Protein AF-A0A1V9EXQ0-F1 (afdb_monomer_lite)

Structure (mmCIF, N/CA/C/O backbone):
data_AF-A0A1V9EXQ0-F1
#
_entry.id   AF-A0A1V9EXQ0-F1
#
loop_
_atom_site.group_PDB
_atom_site.id
_atom_site.type_symbol
_atom_site.label_atom_id
_atom_site.label_alt_id
_atom_site.label_comp_id
_atom_site.label_asym_id
_atom_site.label_entity_id
_atom_site.label_seq_id
_atom_site.pdbx_PDB_ins_code
_atom_site.Cartn_x
_atom_site.Cartn_y
_atom_site.Cartn_z
_atom_site.occupancy
_atom_site.B_iso_or_equiv
_atom_site.auth_seq_id
_atom_site.auth_comp_id
_atom_site.auth_asym_id
_atom_site.auth_atom_id
_atom_site.pdbx_PDB_model_num
ATOM 1 N N . MET A 1 1 ? 4.029 -12.429 9.673 1.00 48.06 1 MET A N 1
ATOM 2 C CA . MET A 1 1 ? 4.828 -12.167 8.455 1.00 48.06 1 MET A CA 1
ATOM 3 C C . MET A 1 1 ? 5.892 -11.150 8.837 1.00 48.06 1 MET A C 1
ATOM 5 O O . MET A 1 1 ? 5.529 -10.157 9.451 1.00 48.06 1 MET A O 1
ATOM 9 N N . LEU A 1 2 ? 7.178 -11.423 8.605 1.00 50.22 2 LEU A N 1
ATOM 10 C CA . LEU A 1 2 ? 8.250 -10.466 8.909 1.00 50.22 2 LEU A CA 1
ATOM 11 C C . LEU A 1 2 ? 8.378 -9.500 7.726 1.00 50.22 2 LEU A C 1
ATOM 13 O O . LEU A 1 2 ? 8.667 -9.930 6.613 1.00 50.22 2 LEU A O 1
ATOM 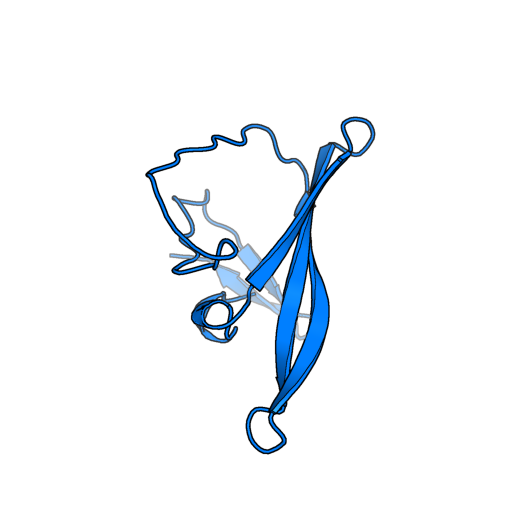17 N N . PHE A 1 3 ? 8.127 -8.211 7.963 1.00 59.69 3 PHE A N 1
ATOM 18 C CA . PHE A 1 3 ? 8.161 -7.164 6.931 1.00 59.69 3 PHE A CA 1
ATOM 19 C C . PHE A 1 3 ? 9.541 -7.001 6.271 1.00 59.69 3 PHE A C 1
ATOM 21 O O . PHE A 1 3 ? 9.625 -6.470 5.171 1.00 59.69 3 PHE A O 1
ATOM 28 N N . GLU A 1 4 ? 10.606 -7.485 6.915 1.00 58.00 4 GLU A N 1
ATOM 29 C CA . GLU A 1 4 ? 11.999 -7.336 6.470 1.00 58.00 4 GLU A CA 1
ATOM 30 C C . GLU A 1 4 ? 12.317 -8.052 5.146 1.00 58.00 4 GLU A C 1
ATOM 32 O O . GLU A 1 4 ? 13.334 -7.765 4.528 1.00 58.00 4 GLU A O 1
ATOM 37 N N . HIS A 1 5 ? 11.457 -8.972 4.694 1.00 64.69 5 HIS A N 1
ATOM 38 C CA . HIS A 1 5 ? 11.656 -9.736 3.455 1.00 64.69 5 HIS A CA 1
ATOM 39 C C . HIS A 1 5 ? 10.855 -9.179 2.265 1.00 64.69 5 HIS A C 1
ATOM 41 O O . HIS A 1 5 ? 10.825 -9.796 1.203 1.00 64.69 5 HIS A O 1
ATOM 47 N N . LEU A 1 6 ? 10.157 -8.054 2.443 1.00 72.38 6 LEU A N 1
ATOM 48 C CA . LEU A 1 6 ? 9.304 -7.456 1.418 1.00 72.38 6 LEU A CA 1
ATOM 49 C C . LEU A 1 6 ? 9.943 -6.172 0.878 1.00 72.38 6 LEU A C 1
ATOM 51 O O . LEU A 1 6 ? 10.344 -5.288 1.638 1.00 72.38 6 LEU A O 1
ATOM 55 N N . SER A 1 7 ? 10.001 -6.050 -0.446 1.00 74.38 7 SER A N 1
ATOM 56 C CA . SER A 1 7 ? 10.642 -4.943 -1.164 1.00 74.38 7 SER A CA 1
ATOM 57 C C . SER A 1 7 ? 9.734 -3.714 -1.275 1.00 74.38 7 SER A C 1
ATOM 59 O O . SER A 1 7 ? 9.489 -3.183 -2.354 1.00 74.38 7 SER A O 1
ATOM 61 N N . PHE A 1 8 ? 9.214 -3.244 -0.141 1.00 80.62 8 PHE A N 1
ATOM 62 C CA . PHE A 1 8 ? 8.318 -2.084 -0.114 1.00 80.62 8 PHE A CA 1
ATOM 63 C C . PHE A 1 8 ? 9.000 -0.762 -0.491 1.00 80.62 8 PHE A C 1
ATOM 65 O O . PHE A 1 8 ? 8.315 0.158 -0.925 1.00 80.62 8 PHE A O 1
ATOM 72 N N . HIS A 1 9 ? 10.325 -0.671 -0.341 1.00 80.56 9 HIS A N 1
ATOM 73 C CA . HIS A 1 9 ? 11.097 0.555 -0.573 1.00 80.56 9 HIS A CA 1
ATOM 74 C C . HIS A 1 9 ? 11.046 1.057 -2.015 1.00 80.56 9 HIS A C 1
A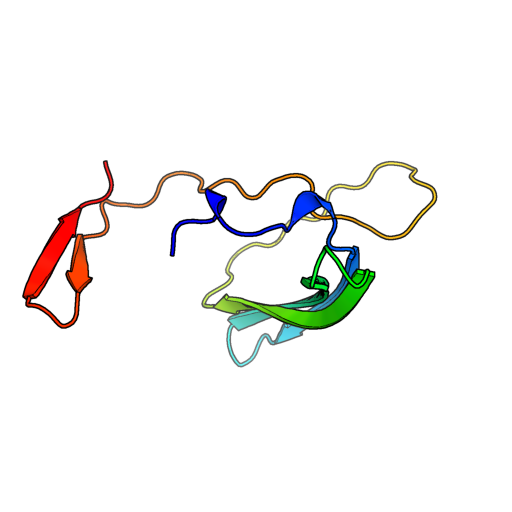TOM 76 O O . HIS A 1 9 ? 11.099 2.265 -2.230 1.00 80.56 9 HIS A O 1
ATOM 82 N N . ASP A 1 10 ? 10.856 0.151 -2.969 1.00 83.94 10 ASP A N 1
ATOM 83 C CA . ASP A 1 10 ? 10.692 0.490 -4.382 1.00 83.94 10 ASP A CA 1
ATOM 84 C C . ASP A 1 10 ? 9.231 0.438 -4.839 1.00 83.94 10 ASP A C 1
ATOM 86 O O . ASP A 1 10 ? 8.933 0.579 -6.022 1.00 83.94 10 ASP A O 1
ATOM 90 N N . SER A 1 11 ? 8.300 0.223 -3.907 1.00 88.88 11 SER A N 1
ATOM 91 C CA . SER A 1 11 ? 6.875 0.243 -4.214 1.00 88.88 11 SER A CA 1
ATOM 92 C C . SER A 1 11 ? 6.340 1.666 -4.197 1.00 88.88 11 SER A C 1
ATOM 94 O O . SER A 1 11 ? 6.578 2.434 -3.257 1.00 88.88 11 SER A O 1
ATOM 96 N N . THR A 1 12 ? 5.536 1.986 -5.204 1.00 91.31 12 THR A N 1
ATOM 97 C CA . THR A 1 12 ? 4.843 3.272 -5.297 1.00 91.31 12 THR A CA 1
ATOM 98 C C . THR A 1 12 ? 3.390 3.115 -4.868 1.00 91.31 12 THR A C 1
ATOM 100 O O . THR A 1 12 ? 2.706 2.201 -5.319 1.00 91.31 12 THR A O 1
ATOM 103 N N . ILE A 1 13 ? 2.892 4.007 -4.011 1.00 92.19 13 ILE A N 1
ATOM 104 C CA . ILE A 1 13 ? 1.475 4.045 -3.638 1.00 92.19 13 ILE A CA 1
ATOM 105 C C . ILE A 1 13 ? 0.707 4.764 -4.751 1.00 92.19 13 ILE A C 1
ATOM 107 O O . ILE A 1 13 ? 0.922 5.951 -5.001 1.00 92.19 13 ILE A O 1
ATOM 111 N N . LEU A 1 14 ? -0.206 4.040 -5.394 1.00 93.44 14 LEU A N 1
ATOM 112 C CA . LEU A 1 14 ? -1.070 4.535 -6.466 1.00 93.44 14 LEU A CA 1
ATOM 113 C C . LEU A 1 14 ? -2.381 5.116 -5.924 1.00 93.44 14 LEU A C 1
ATOM 115 O O . LEU A 1 14 ? -2.855 6.142 -6.404 1.00 93.44 14 LEU A O 1
ATOM 119 N N . GLU A 1 15 ? -2.966 4.464 -4.917 1.00 93.06 15 GLU A N 1
ATOM 120 C CA . GLU A 1 15 ? -4.249 4.846 -4.318 1.00 93.06 15 GLU A CA 1
ATOM 121 C C . GLU A 1 15 ? -4.291 4.429 -2.843 1.00 93.06 15 GLU A C 1
ATOM 123 O O . GLU A 1 15 ? -3.707 3.414 -2.457 1.00 93.06 15 GLU A O 1
ATOM 128 N N . VAL A 1 16 ? -5.011 5.197 -2.022 1.00 91.62 16 VAL A N 1
ATOM 129 C CA . VAL A 1 16 ? -5.373 4.805 -0.656 1.00 91.62 16 VAL A CA 1
ATOM 130 C C . VAL A 1 16 ? -6.887 4.866 -0.522 1.00 91.62 16 VAL A C 1
ATOM 132 O O . VAL A 1 16 ? -7.485 5.918 -0.756 1.00 91.62 16 VAL A O 1
ATOM 135 N N . LYS A 1 17 ? -7.502 3.750 -0.130 1.00 93.94 17 LYS A N 1
ATOM 136 C CA . LYS A 1 17 ? -8.946 3.623 0.041 1.00 93.94 17 LYS A CA 1
ATOM 137 C C . LYS A 1 17 ? -9.283 3.195 1.461 1.00 93.94 17 LYS A C 1
ATOM 139 O O . LYS A 1 17 ? -8.819 2.167 1.944 1.00 93.94 17 LYS A O 1
ATOM 144 N N . GLU A 1 18 ? -10.134 3.978 2.105 1.00 92.44 18 GLU A N 1
ATOM 145 C CA . GLU A 1 18 ? -10.683 3.668 3.420 1.00 92.44 18 GLU A CA 1
ATOM 146 C C . GLU A 1 18 ? -12.067 3.022 3.265 1.00 92.44 18 GLU A C 1
ATOM 148 O O . GLU A 1 18 ? -12.966 3.594 2.643 1.00 92.44 18 GLU A O 1
ATOM 153 N N . ASP A 1 19 ? -12.240 1.823 3.823 1.00 90.75 19 ASP A N 1
ATOM 154 C CA . ASP A 1 19 ? -13.537 1.164 3.981 1.00 90.75 19 ASP A CA 1
ATOM 155 C C . ASP A 1 19 ? -13.937 1.189 5.460 1.00 90.75 19 ASP A C 1
ATOM 157 O O . ASP A 1 19 ? -13.506 0.369 6.276 1.00 90.75 19 ASP A O 1
ATOM 161 N N . THR A 1 20 ? -14.806 2.136 5.803 1.00 87.44 20 THR A N 1
ATOM 162 C CA . THR A 1 20 ? -15.299 2.324 7.172 1.00 87.44 20 THR A CA 1
ATOM 163 C C . THR A 1 20 ? -16.266 1.230 7.617 1.00 87.44 20 THR A C 1
ATOM 165 O O . THR A 1 20 ? -16.439 1.023 8.818 1.00 87.44 20 THR A O 1
ATOM 168 N N . LYS A 1 21 ? -16.884 0.494 6.683 1.00 89.31 21 LYS A N 1
ATOM 169 C CA . LYS A 1 21 ? -17.799 -0.605 7.009 1.00 89.31 21 LYS A CA 1
ATOM 170 C C . LYS A 1 21 ? -17.025 -1.822 7.500 1.00 89.31 21 LYS A C 1
ATOM 172 O O . LYS A 1 21 ? -17.482 -2.496 8.420 1.00 89.31 21 LYS A O 1
ATOM 177 N N . THR A 1 22 ? -15.878 -2.104 6.888 1.00 89.06 22 THR A N 1
ATOM 178 C CA . THR A 1 22 ? -15.012 -3.230 7.269 1.00 89.06 22 THR A CA 1
ATOM 179 C C . THR A 1 22 ? -13.820 -2.816 8.127 1.00 89.06 22 THR A C 1
ATOM 181 O O . THR A 1 22 ? -12.984 -3.665 8.416 1.00 89.06 22 THR A O 1
ATOM 184 N N . GLN A 1 23 ? -13.717 -1.534 8.500 1.00 89.94 23 GLN A N 1
ATOM 185 C CA . GLN A 1 23 ? -12.569 -0.960 9.218 1.00 89.94 23 GLN A CA 1
ATOM 186 C C . GLN A 1 23 ? -11.230 -1.310 8.550 1.00 89.94 23 GLN A C 1
ATOM 188 O O . GLN A 1 23 ? -10.245 -1.646 9.211 1.00 89.94 23 GLN A O 1
ATOM 193 N N . ALA A 1 24 ? -11.219 -1.270 7.216 1.00 92.94 24 ALA A N 1
ATOM 194 C CA . ALA A 1 24 ? -10.057 -1.616 6.417 1.00 92.94 24 ALA A CA 1
ATOM 195 C C . ALA A 1 24 ? -9.463 -0.371 5.760 1.00 92.94 24 ALA A C 1
ATOM 197 O O . ALA A 1 24 ? -10.186 0.509 5.289 1.00 92.94 24 ALA A O 1
ATOM 198 N N . LEU A 1 25 ? -8.136 -0.330 5.699 1.00 93.50 25 LEU A N 1
ATOM 199 C CA . LEU A 1 25 ? -7.395 0.682 4.962 1.00 93.50 25 LEU A CA 1
ATOM 200 C C . LEU A 1 25 ? -6.527 -0.011 3.914 1.00 93.50 25 LEU A C 1
ATOM 202 O O . LEU A 1 25 ? -5.593 -0.740 4.254 1.00 93.50 25 LEU A O 1
ATOM 206 N N . ASP A 1 26 ? -6.853 0.219 2.648 1.00 94.69 26 ASP A N 1
ATOM 207 C CA . ASP A 1 26 ? -6.214 -0.412 1.502 1.00 94.69 26 ASP A CA 1
ATOM 208 C C . ASP A 1 26 ? -5.284 0.567 0.803 1.00 94.69 26 ASP A C 1
ATOM 210 O O . ASP A 1 26 ? -5.692 1.651 0.394 1.00 94.69 26 ASP A O 1
ATOM 214 N N . PHE A 1 27 ? -4.038 0.151 0.618 1.00 92.88 27 PHE A N 1
ATOM 215 C CA . PHE A 1 27 ? -3.064 0.843 -0.209 1.00 92.88 27 PHE A CA 1
ATOM 216 C C . PHE A 1 27 ? -2.873 0.032 -1.484 1.00 92.88 27 PHE A C 1
ATOM 218 O O . PHE A 1 27 ? -2.400 -1.106 -1.431 1.00 92.88 27 PHE A O 1
ATOM 225 N N . LEU A 1 28 ? -3.238 0.611 -2.623 1.00 95.00 28 LEU A N 1
ATOM 226 C CA . LEU A 1 28 ? -2.908 0.056 -3.927 1.00 95.00 28 LEU A CA 1
ATOM 227 C C . LEU A 1 28 ? -1.469 0.441 -4.258 1.00 95.00 28 LEU A C 1
ATOM 229 O O . LEU A 1 28 ? -1.137 1.626 -4.308 1.00 95.00 28 LEU A O 1
ATOM 233 N N . LEU A 1 29 ? -0.631 -0.562 -4.472 1.00 93.75 29 LEU A N 1
ATOM 234 C CA . LEU A 1 29 ? 0.793 -0.412 -4.720 1.00 93.75 29 LEU A CA 1
ATOM 235 C C . LEU A 1 29 ? 1.141 -0.899 -6.120 1.00 93.75 29 LEU A C 1
ATOM 237 O O . LEU A 1 29 ? 0.666 -1.959 -6.522 1.00 93.75 29 LEU A O 1
ATOM 241 N N . ASP A 1 30 ? 2.033 -0.181 -6.789 1.00 93.88 30 ASP A N 1
ATOM 242 C CA . ASP A 1 30 ? 2.847 -0.725 -7.871 1.00 93.88 30 ASP A CA 1
ATOM 243 C C . ASP A 1 30 ? 4.058 -1.416 -7.231 1.00 93.88 30 ASP A C 1
ATOM 245 O O . ASP A 1 30 ? 4.966 -0.743 -6.734 1.00 93.88 30 ASP A O 1
ATOM 249 N N . TYR A 1 31 ? 4.004 -2.744 -7.097 1.00 91.44 31 TYR A N 1
ATOM 250 C CA . TYR A 1 31 ? 4.947 -3.525 -6.289 1.00 91.44 31 TYR A CA 1
ATOM 251 C C . TYR A 1 31 ? 5.887 -4.353 -7.181 1.00 91.44 31 TYR A C 1
ATOM 253 O O . TYR A 1 31 ? 5.399 -5.076 -8.055 1.00 91.44 31 TYR A O 1
ATOM 261 N N . PRO A 1 32 ? 7.213 -4.331 -6.944 1.00 90.12 32 PRO A N 1
ATOM 262 C CA . PRO A 1 32 ? 8.171 -5.117 -7.717 1.00 90.12 32 PRO A CA 1
ATOM 263 C C . PRO A 1 32 ? 8.030 -6.606 -7.388 1.00 90.12 32 PRO A C 1
ATOM 265 O O . PRO A 1 32 ? 8.269 -7.043 -6.260 1.00 90.12 32 PRO A O 1
ATOM 268 N N . THR A 1 33 ? 7.632 -7.401 -8.377 1.00 89.31 33 THR A N 1
ATOM 269 C CA . THR A 1 33 ? 7.445 -8.855 -8.216 1.00 89.31 33 THR A CA 1
ATOM 270 C C . THR A 1 33 ? 8.563 -9.668 -8.852 1.00 89.31 33 THR A C 1
ATOM 272 O O . THR A 1 33 ? 8.879 -10.745 -8.351 1.00 89.31 33 THR A O 1
ATOM 275 N N . ASP A 1 34 ? 9.198 -9.130 -9.894 1.00 89.06 34 ASP A N 1
ATOM 276 C CA . ASP A 1 34 ? 10.369 -9.713 -10.540 1.00 89.06 34 ASP A CA 1
ATOM 277 C C . ASP A 1 34 ? 11.401 -8.615 -10.810 1.00 89.06 34 ASP A C 1
ATOM 279 O O . ASP A 1 34 ? 11.218 -7.750 -11.670 1.00 89.06 34 ASP A O 1
ATOM 283 N N . TRP A 1 35 ? 12.485 -8.659 -10.041 1.00 84.75 35 TRP A N 1
ATOM 284 C CA . TRP A 1 35 ? 13.586 -7.710 -10.136 1.00 84.75 35 TRP A CA 1
ATOM 285 C C . TRP A 1 35 ? 14.416 -7.887 -11.401 1.00 84.75 35 TRP A C 1
ATOM 287 O O . TRP A 1 35 ? 14.809 -6.896 -12.013 1.00 84.75 35 TRP A O 1
ATOM 297 N N . ASP A 1 36 ? 14.652 -9.133 -11.808 1.00 91.31 36 ASP A N 1
ATOM 298 C CA . ASP A 1 36 ? 15.520 -9.446 -12.942 1.00 91.31 36 ASP A CA 1
ATOM 299 C C . ASP A 1 36 ? 14.877 -8.999 -14.259 1.00 91.31 36 ASP A C 1
ATOM 301 O O . ASP A 1 36 ? 15.563 -8.542 -15.174 1.00 91.31 36 ASP A O 1
ATOM 305 N N . ASN A 1 37 ? 13.546 -9.076 -14.331 1.00 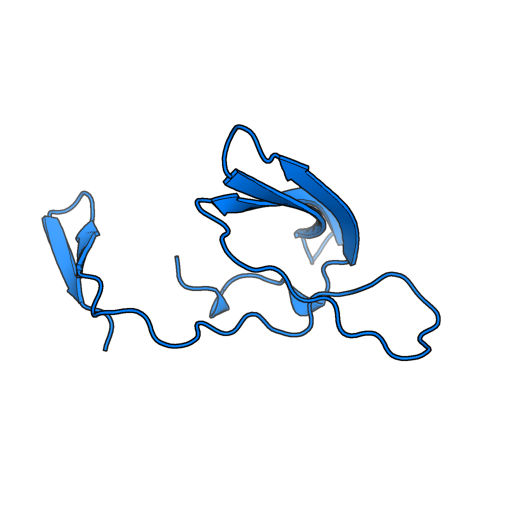92.44 37 ASN A N 1
ATOM 306 C CA . ASN A 1 37 ? 12.769 -8.688 -15.505 1.00 92.44 37 ASN A CA 1
ATOM 307 C C . ASN A 1 37 ? 12.095 -7.311 -15.379 1.00 92.44 37 ASN A C 1
ATOM 309 O O . ASN A 1 37 ? 11.371 -6.907 -16.291 1.00 92.44 37 ASN A O 1
ATOM 313 N N . ASN A 1 38 ? 12.333 -6.582 -14.281 1.00 88.25 38 ASN A N 1
ATOM 314 C CA . ASN A 1 38 ? 11.737 -5.272 -14.005 1.00 88.25 38 ASN A CA 1
ATOM 315 C C . ASN A 1 38 ? 10.192 -5.285 -14.092 1.00 88.25 38 ASN A C 1
ATOM 317 O O . ASN A 1 38 ? 9.581 -4.390 -14.682 1.00 88.25 38 ASN A O 1
ATOM 321 N N . ILE A 1 39 ? 9.558 -6.328 -13.541 1.00 92.50 39 ILE A N 1
ATOM 322 C CA . ILE A 1 39 ? 8.100 -6.509 -13.554 1.00 92.50 39 ILE A CA 1
ATOM 323 C C . ILE A 1 39 ? 7.505 -5.989 -12.252 1.00 92.50 39 ILE A C 1
ATOM 325 O O . ILE A 1 39 ? 7.820 -6.460 -11.152 1.00 92.50 39 ILE A O 1
ATOM 329 N N . PHE A 1 40 ? 6.567 -5.063 -12.411 1.00 92.31 40 PHE A N 1
ATOM 330 C CA . PHE A 1 40 ? 5.774 -4.503 -11.333 1.00 92.31 40 PHE A CA 1
ATOM 331 C C . PHE A 1 40 ? 4.317 -4.917 -11.505 1.00 92.31 40 PHE A C 1
ATOM 333 O O . PHE A 1 40 ? 3.791 -4.978 -12.619 1.00 92.31 40 PHE A O 1
ATOM 340 N N . GLU A 1 41 ? 3.679 -5.252 -10.390 1.00 94.50 41 GLU A N 1
ATOM 341 C CA . GLU A 1 41 ? 2.284 -5.659 -10.358 1.00 94.50 41 GLU A CA 1
ATOM 342 C C . GLU A 1 41 ? 1.510 -4.863 -9.316 1.00 94.50 41 GLU A C 1
ATOM 344 O O . GLU A 1 41 ? 1.994 -4.590 -8.215 1.00 94.50 41 GLU A O 1
ATOM 349 N N . ASN A 1 42 ? 0.241 -4.612 -9.629 1.00 95.38 42 ASN A N 1
ATOM 350 C CA . ASN A 1 42 ? -0.695 -4.023 -8.687 1.00 95.38 42 ASN A CA 1
ATOM 351 C C . ASN A 1 42 ? -0.960 -4.986 -7.521 1.00 95.38 42 ASN A C 1
ATOM 353 O O . ASN A 1 42 ? -1.556 -6.055 -7.698 1.00 95.38 42 ASN A O 1
ATOM 357 N N . LYS A 1 43 ? -0.555 -4.591 -6.313 1.00 93.12 43 LYS A N 1
ATOM 358 C CA . LYS A 1 43 ? -0.814 -5.322 -5.064 1.00 93.12 43 LYS A CA 1
ATOM 359 C C . LYS A 1 43 ? -1.566 -4.443 -4.076 1.00 93.12 43 LYS A C 1
ATOM 361 O O . LYS A 1 43 ? -1.435 -3.226 -4.083 1.00 93.12 43 LYS A O 1
ATOM 366 N N . ILE A 1 44 ? -2.346 -5.075 -3.203 1.00 93.50 44 ILE A N 1
ATOM 367 C CA . ILE A 1 44 ? -3.045 -4.385 -2.117 1.00 93.50 44 ILE A CA 1
ATOM 368 C C . ILE A 1 44 ? -2.305 -4.667 -0.813 1.00 93.50 44 ILE A C 1
ATOM 370 O O . ILE A 1 44 ? -2.237 -5.814 -0.369 1.00 93.50 44 ILE A O 1
ATOM 374 N N . LEU A 1 45 ? -1.791 -3.614 -0.183 1.00 90.38 45 LEU A N 1
ATOM 375 C CA . LEU A 1 45 ? -1.389 -3.641 1.217 1.00 90.38 45 LEU A CA 1
ATOM 376 C C . LEU A 1 45 ? -2.598 -3.231 2.063 1.00 90.38 45 LEU A C 1
ATOM 378 O O . LEU A 1 45 ? -2.975 -2.061 2.102 1.00 90.38 45 LEU A O 1
ATOM 382 N N . ARG A 1 46 ? -3.216 -4.219 2.714 1.00 91.44 46 ARG A N 1
ATOM 383 C CA . ARG A 1 46 ? -4.425 -4.045 3.522 1.00 91.44 46 ARG A CA 1
ATOM 384 C C . ARG A 1 46 ? -4.095 -4.026 5.007 1.00 91.44 46 ARG A C 1
ATOM 386 O O . ARG A 1 46 ? -3.507 -4.975 5.525 1.00 91.44 46 ARG A O 1
ATOM 393 N N . PHE A 1 47 ? -4.559 -2.992 5.693 1.00 89.19 47 PHE A N 1
ATOM 394 C CA . PHE A 1 47 ? -4.628 -2.940 7.148 1.00 89.19 47 PHE A CA 1
ATOM 395 C C . PHE A 1 47 ? -6.057 -3.269 7.582 1.00 89.19 47 PHE A C 1
ATOM 397 O O . PHE A 1 47 ? -7.008 -2.697 7.054 1.00 89.19 47 PHE A O 1
ATOM 404 N N . ILE A 1 48 ? -6.199 -4.206 8.518 1.00 89.69 48 ILE A N 1
ATOM 405 C CA . ILE A 1 48 ? -7.482 -4.628 9.098 1.00 89.69 48 ILE A CA 1
ATOM 406 C C . ILE A 1 48 ? -7.568 -4.048 10.509 1.00 89.69 48 ILE A C 1
ATOM 408 O O . ILE A 1 48 ? -6.537 -3.922 11.1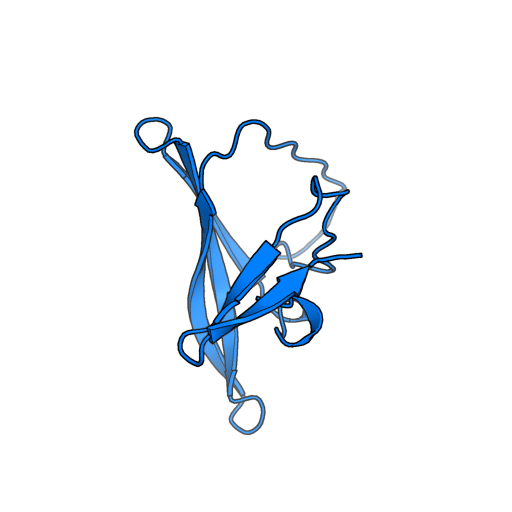73 1.00 89.69 48 ILE A O 1
ATOM 412 N N . ASP A 1 49 ? -8.776 -3.686 10.940 1.00 87.88 49 ASP A N 1
ATOM 413 C CA . ASP A 1 49 ? -9.042 -3.031 12.225 1.00 87.88 49 ASP A CA 1
ATOM 414 C C . ASP A 1 49 ? -8.225 -1.734 12.381 1.00 87.88 49 ASP A C 1
ATOM 416 O O . ASP A 1 49 ? -7.656 -1.428 13.432 1.00 87.88 49 ASP A O 1
ATOM 420 N N . ALA A 1 50 ? -8.122 -0.965 11.292 1.00 84.25 50 ALA A N 1
ATOM 421 C CA . ALA A 1 50 ? -7.373 0.282 11.263 1.00 84.25 50 ALA A CA 1
ATOM 422 C C . ALA A 1 50 ? -8.132 1.374 12.038 1.00 84.25 50 ALA A C 1
ATOM 424 O O . ALA A 1 50 ? -9.122 1.919 11.560 1.00 84.25 50 ALA A O 1
ATOM 425 N N . ILE A 1 51 ? -7.657 1.702 13.245 1.00 80.50 51 ILE A N 1
ATOM 426 C CA . ILE A 1 51 ? -8.309 2.688 14.129 1.00 80.50 51 ILE A CA 1
ATOM 427 C C . ILE A 1 51 ? -7.851 4.119 13.822 1.00 80.50 51 ILE A C 1
ATOM 429 O O . ILE A 1 51 ? -8.631 5.063 13.915 1.00 80.50 51 ILE A O 1
ATOM 433 N N . VAL A 1 52 ? -6.565 4.300 13.503 1.00 80.88 52 VAL A N 1
ATOM 434 C CA . VAL A 1 52 ? -5.957 5.624 13.336 1.00 80.88 52 VAL A CA 1
ATOM 435 C C . VAL A 1 52 ? -5.046 5.635 12.117 1.00 80.88 52 VAL A C 1
ATOM 437 O O . VAL A 1 52 ? -4.084 4.873 12.041 1.00 80.88 52 VAL A O 1
ATOM 440 N N . TYR A 1 53 ? -5.308 6.573 11.21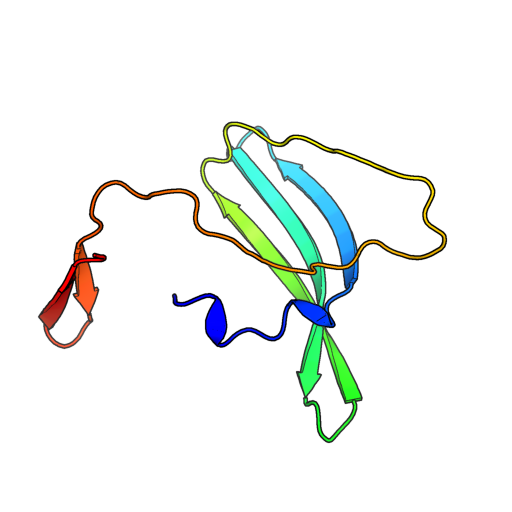0 1.00 82.88 53 TYR A N 1
ATOM 441 C CA . TYR A 1 53 ? -4.434 6.916 10.096 1.00 82.88 53 TYR A CA 1
ATOM 442 C C . TYR A 1 53 ? -4.112 8.410 10.149 1.00 82.88 53 TYR A C 1
ATOM 444 O O . TYR A 1 53 ? -5.004 9.250 10.253 1.00 82.88 53 TYR A O 1
ATOM 452 N N . ILE A 1 54 ? -2.821 8.748 10.116 1.00 84.19 54 ILE A N 1
ATOM 453 C CA . ILE A 1 54 ? -2.348 10.134 10.177 1.00 84.19 54 ILE A CA 1
ATOM 454 C C . ILE A 1 54 ? -1.481 10.397 8.956 1.00 84.19 54 ILE A C 1
ATOM 456 O O . ILE A 1 54 ? -0.425 9.787 8.787 1.00 84.19 54 ILE A O 1
ATOM 460 N N . LYS A 1 55 ? -1.900 11.365 8.145 1.00 83.62 55 LYS A N 1
ATOM 461 C CA . LYS A 1 55 ? -1.149 11.849 6.992 1.00 83.62 55 LYS A CA 1
ATOM 462 C C . LYS A 1 55 ? -0.255 13.016 7.417 1.00 83.62 55 LYS A C 1
ATOM 464 O O . LYS A 1 55 ? -0.742 14.010 7.951 1.00 83.62 55 LYS A O 1
ATOM 469 N N . LYS A 1 56 ? 1.056 12.894 7.199 1.00 82.50 56 LYS A N 1
ATOM 470 C CA . LYS A 1 56 ? 2.031 13.981 7.386 1.00 82.50 56 LYS A CA 1
ATOM 471 C C . LYS A 1 56 ? 2.755 14.198 6.068 1.00 82.50 56 LYS A C 1
ATOM 473 O O . LYS A 1 56 ? 3.417 13.283 5.592 1.00 82.50 56 LYS A O 1
ATOM 478 N N . GLU A 1 57 ? 2.619 15.386 5.494 1.00 79.12 57 GLU A N 1
ATOM 479 C CA . GLU A 1 57 ? 3.157 15.700 4.169 1.00 79.12 57 GLU A CA 1
ATOM 480 C C . GLU A 1 57 ? 4.184 16.822 4.231 1.00 79.12 57 GLU A C 1
ATOM 482 O O . GLU A 1 57 ? 4.095 17.734 5.053 1.00 79.12 57 GLU A O 1
ATOM 487 N N . ILE A 1 58 ? 5.142 16.744 3.315 1.00 80.75 58 ILE A N 1
ATOM 488 C CA . ILE A 1 58 ? 6.066 17.819 2.967 1.00 80.75 58 ILE A CA 1
ATOM 489 C C . ILE A 1 58 ? 5.929 18.085 1.462 1.00 80.75 58 ILE A C 1
ATOM 491 O O . ILE A 1 58 ? 5.479 17.191 0.739 1.00 80.75 58 ILE A O 1
ATOM 495 N N . PRO A 1 59 ? 6.324 19.267 0.958 1.00 82.75 59 PRO A N 1
ATOM 496 C CA . PRO A 1 59 ? 6.437 19.478 -0.478 1.00 82.75 59 PRO A CA 1
ATOM 497 C C . PRO A 1 59 ? 7.376 18.431 -1.089 1.00 82.75 59 PRO A C 1
ATOM 499 O O . PRO A 1 59 ? 8.559 18.380 -0.757 1.00 82.75 59 PRO A O 1
ATOM 502 N N . PHE A 1 60 ? 6.839 17.584 -1.963 1.00 78.06 60 PHE A N 1
ATOM 503 C CA . PHE A 1 60 ? 7.581 16.543 -2.662 1.00 78.06 60 PHE A CA 1
ATOM 504 C C . PHE A 1 60 ? 7.037 16.411 -4.083 1.00 78.06 60 PHE A C 1
ATOM 506 O O . PHE A 1 60 ? 5.827 16.480 -4.298 1.00 78.06 60 PHE A O 1
ATOM 513 N N . LEU A 1 61 ? 7.937 16.260 -5.055 1.00 80.62 61 LEU A N 1
ATOM 514 C CA . LEU A 1 61 ? 7.582 16.114 -6.460 1.00 80.62 61 LEU A CA 1
ATOM 515 C C . LEU A 1 61 ? 7.744 14.646 -6.856 1.00 80.62 61 LEU A C 1
ATOM 517 O O . LEU A 1 61 ? 8.861 14.173 -7.038 1.00 80.62 61 LEU A O 1
ATOM 521 N N . GLY A 1 62 ? 6.624 13.940 -6.970 1.00 83.12 62 GLY A N 1
ATOM 522 C CA . GLY A 1 62 ? 6.589 12.528 -7.338 1.00 83.12 62 GLY A CA 1
ATOM 523 C C . GLY A 1 62 ? 5.495 11.772 -6.590 1.00 83.12 62 GLY A C 1
ATOM 524 O O . GLY A 1 62 ? 4.881 12.321 -5.669 1.00 83.12 62 GLY A O 1
ATOM 525 N N . PRO A 1 63 ? 5.222 10.523 -6.987 1.00 82.56 63 PRO A N 1
ATOM 526 C CA . PRO A 1 63 ? 4.264 9.697 -6.283 1.00 82.56 63 PRO A CA 1
ATOM 527 C C . PRO A 1 63 ? 4.839 9.234 -4.927 1.00 82.56 63 PRO A C 1
ATOM 529 O O . PRO A 1 63 ? 6.056 9.080 -4.782 1.00 82.56 63 PRO A O 1
ATOM 532 N N . PRO A 1 64 ? 3.990 9.044 -3.906 1.00 85.94 64 PRO A N 1
ATOM 533 C CA . PRO A 1 64 ? 4.437 8.628 -2.583 1.00 85.94 64 PRO A CA 1
ATOM 534 C C . PRO A 1 64 ? 4.967 7.185 -2.595 1.00 85.94 64 PRO A C 1
ATOM 536 O O . PRO A 1 64 ? 4.301 6.281 -3.091 1.00 85.94 64 PRO A O 1
ATOM 539 N N . ALA A 1 65 ? 6.143 6.963 -2.003 1.00 83.56 65 ALA A N 1
ATOM 540 C CA . ALA A 1 65 ? 6.776 5.646 -1.874 1.00 83.56 65 ALA A CA 1
ATOM 541 C C . ALA A 1 65 ? 6.843 5.184 -0.408 1.00 83.56 65 ALA A C 1
ATOM 543 O O . ALA A 1 65 ? 6.878 6.004 0.519 1.00 83.56 65 ALA A O 1
ATOM 544 N N . ILE A 1 66 ? 6.882 3.868 -0.179 1.00 85.19 66 ILE A N 1
ATOM 545 C CA . ILE A 1 66 ? 6.958 3.295 1.175 1.00 85.19 66 ILE A CA 1
ATOM 546 C C . ILE A 1 66 ? 8.420 3.131 1.591 1.00 85.19 66 ILE A C 1
ATOM 548 O O . ILE A 1 66 ? 9.025 2.092 1.383 1.00 85.19 66 ILE A O 1
ATOM 552 N N . LEU A 1 67 ? 8.988 4.129 2.266 1.00 81.12 67 LEU A N 1
ATOM 553 C CA . LEU A 1 67 ? 10.401 4.069 2.676 1.00 81.12 67 LEU A CA 1
ATOM 554 C C . LEU A 1 67 ? 10.690 3.026 3.765 1.00 81.12 67 LEU A C 1
ATOM 556 O O . LEU A 1 67 ? 11.756 2.418 3.789 1.00 81.12 67 LEU A O 1
ATOM 560 N N . SER A 1 68 ? 9.773 2.856 4.720 1.00 77.31 68 SER A N 1
ATOM 561 C CA . SER A 1 68 ? 9.944 1.888 5.805 1.00 77.31 68 SER A CA 1
ATOM 562 C C . SER A 1 68 ? 8.611 1.531 6.442 1.00 77.31 68 SER A C 1
ATOM 564 O O . SER A 1 68 ? 7.779 2.412 6.662 1.00 77.31 68 SER A O 1
ATOM 566 N N . ILE A 1 69 ? 8.464 0.269 6.835 1.00 78.56 69 ILE A N 1
ATOM 567 C CA . ILE A 1 69 ? 7.377 -0.193 7.695 1.00 78.56 69 ILE A CA 1
ATOM 568 C C . ILE A 1 69 ? 7.986 -0.529 9.051 1.00 78.56 69 ILE A C 1
ATOM 570 O O . ILE A 1 69 ? 8.925 -1.316 9.142 1.00 78.56 69 ILE A O 1
ATOM 574 N N . LYS A 1 70 ? 7.470 0.092 10.113 1.00 76.88 70 LYS A N 1
ATOM 575 C CA . LYS A 1 70 ? 7.925 -0.149 11.485 1.00 76.88 70 LYS A CA 1
ATOM 576 C C . LYS A 1 70 ? 6.767 -0.662 12.318 1.00 76.88 70 LYS A C 1
ATOM 578 O O . LYS A 1 70 ? 5.736 -0.004 12.422 1.00 76.88 70 LYS A O 1
ATOM 583 N N . GLN A 1 71 ? 6.967 -1.809 12.955 1.00 73.94 71 GLN A N 1
ATOM 584 C CA . GLN A 1 71 ? 6.048 -2.305 13.967 1.00 73.94 71 GLN A CA 1
ATOM 585 C C . GLN A 1 71 ? 6.267 -1.518 15.264 1.00 73.94 71 GLN A C 1
ATOM 587 O O . GLN A 1 71 ? 7.288 -1.662 15.936 1.00 73.94 71 GLN A O 1
ATOM 592 N N . LEU A 1 72 ? 5.311 -0.657 15.605 1.00 69.56 72 LEU A N 1
ATOM 593 C CA . LEU A 1 72 ? 5.311 0.091 16.859 1.00 69.56 72 LEU A CA 1
ATOM 594 C C . LEU A 1 72 ? 4.696 -0.803 17.945 1.00 69.56 72 LEU A C 1
ATOM 596 O O . LEU A 1 72 ? 3.483 -0.874 18.047 1.00 69.56 72 LEU A O 1
ATOM 600 N N . GLN A 1 73 ? 5.546 -1.532 18.680 1.00 60.38 73 GLN A N 1
ATOM 601 C CA . GLN A 1 73 ? 5.237 -2.346 19.873 1.00 60.38 73 GLN A CA 1
ATOM 602 C C . GLN A 1 73 ? 3.896 -3.109 19.847 1.00 60.38 73 GLN A C 1
ATOM 604 O O . GLN A 1 73 ? 2.846 -2.592 20.215 1.00 60.38 73 GLN A O 1
ATOM 609 N N . SER A 1 74 ? 3.939 -4.397 19.511 1.00 54.91 74 SER A N 1
ATOM 610 C CA . SER A 1 74 ? 2.812 -5.299 19.770 1.00 54.91 74 SER A CA 1
ATOM 611 C C . SER A 1 74 ? 2.791 -5.740 21.242 1.00 54.91 74 SER A C 1
ATOM 613 O O . SER A 1 74 ? 3.862 -6.007 21.793 1.00 54.91 74 SER A O 1
ATOM 615 N N . PRO A 1 75 ? 1.620 -5.952 21.875 1.00 57.62 75 PRO A N 1
ATOM 616 C CA . PRO A 1 75 ? 1.558 -6.922 22.967 1.00 57.62 75 PRO A CA 1
ATOM 617 C C . PRO A 1 75 ? 2.099 -8.263 22.439 1.00 57.62 75 PRO A C 1
ATOM 619 O O . PRO A 1 75 ? 1.856 -8.591 21.275 1.00 57.62 75 PRO A O 1
ATOM 622 N N . LYS A 1 76 ? 2.874 -9.001 23.250 1.00 56.84 76 LYS A N 1
ATOM 623 C CA . LYS A 1 76 ? 3.508 -10.277 22.856 1.00 56.84 76 LYS A CA 1
ATOM 624 C C . LYS A 1 76 ? 2.540 -11.139 22.046 1.00 56.84 76 LYS A C 1
ATOM 626 O O . LYS A 1 76 ? 1.547 -11.612 22.591 1.00 56.84 76 LYS A O 1
ATOM 631 N N . HIS A 1 77 ? 2.836 -11.338 20.765 1.00 55.62 77 HIS A N 1
ATOM 632 C CA . HIS A 1 77 ? 2.059 -12.231 19.920 1.00 55.62 77 HIS A CA 1
ATOM 633 C C . HIS A 1 77 ? 2.752 -13.579 19.852 1.00 55.62 77 HIS A C 1
ATOM 635 O O . HIS A 1 77 ? 3.940 -13.679 19.537 1.00 55.62 77 HIS A O 1
ATOM 641 N N . THR A 1 78 ? 1.981 -14.609 20.167 1.00 55.81 78 THR A N 1
ATOM 642 C CA . THR A 1 78 ? 2.376 -16.002 20.053 1.00 55.81 78 THR A CA 1
ATOM 643 C C . THR A 1 78 ? 1.798 -16.536 18.751 1.00 55.81 78 THR A C 1
ATOM 645 O O . THR A 1 78 ? 0.585 -16.625 18.590 1.00 55.81 78 THR A O 1
ATOM 648 N N . TYR A 1 79 ? 2.673 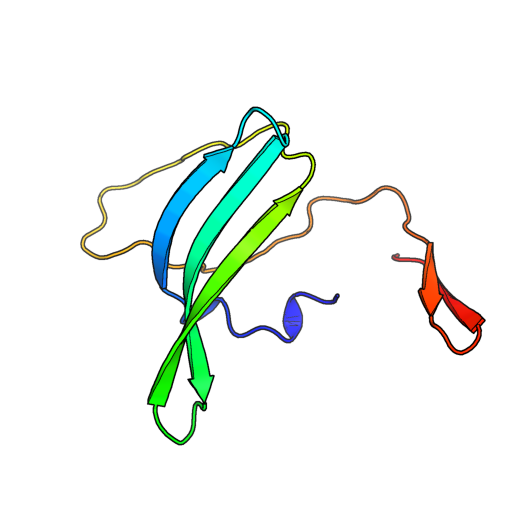-16.839 17.801 1.00 63.38 79 TYR A N 1
ATOM 649 C CA . TYR A 1 79 ? 2.316 -17.415 16.512 1.00 63.38 79 TYR A CA 1
ATOM 650 C C . TYR A 1 79 ? 2.447 -18.930 16.597 1.00 63.38 79 TYR A C 1
ATOM 652 O O . TYR A 1 79 ? 3.512 -19.410 16.980 1.00 63.38 79 TYR A O 1
ATOM 660 N N . THR A 1 80 ? 1.410 -19.670 16.208 1.00 59.56 80 THR A N 1
ATOM 661 C CA . THR A 1 80 ? 1.474 -21.128 16.035 1.00 59.56 80 THR A CA 1
ATOM 662 C C . THR A 1 80 ? 1.429 -21.455 14.547 1.00 59.56 80 THR A C 1
ATOM 664 O O . THR A 1 80 ? 0.506 -21.054 13.839 1.00 59.56 80 THR A O 1
ATOM 667 N N . PHE A 1 81 ? 2.452 -22.151 14.069 1.00 67.00 81 PHE A N 1
ATOM 668 C CA . PHE A 1 81 ? 2.581 -22.608 12.692 1.00 67.00 81 PHE A CA 1
ATOM 669 C C . PHE A 1 81 ? 1.836 -23.937 12.490 1.00 67.00 81 PHE A C 1
ATOM 671 O O . PHE A 1 81 ? 1.515 -24.644 13.446 1.00 67.00 81 PHE A O 1
ATOM 678 N N . ALA A 1 82 ? 1.544 -24.284 11.233 1.00 60.97 82 ALA A N 1
ATOM 679 C CA . ALA A 1 82 ? 0.789 -25.492 10.881 1.00 60.97 82 ALA A CA 1
ATOM 680 C C . ALA A 1 82 ? 1.498 -26.808 11.270 1.00 60.97 82 ALA A C 1
ATOM 682 O O . ALA A 1 82 ? 0.856 -27.850 11.352 1.00 60.97 82 ALA A O 1
ATOM 683 N N . ASP A 1 83 ? 2.804 -26.753 11.536 1.00 75.38 83 ASP A N 1
ATOM 684 C CA . ASP A 1 83 ? 3.627 -27.849 12.058 1.00 75.38 83 ASP A CA 1
ATOM 685 C C . ASP A 1 83 ? 3.586 -27.959 13.600 1.00 75.38 83 ASP A C 1
ATOM 687 O O . ASP A 1 83 ? 4.265 -28.801 14.183 1.00 75.38 83 ASP A O 1
ATOM 691 N N . GLY A 1 84 ? 2.798 -27.109 14.270 1.00 71.62 84 GLY A N 1
ATOM 692 C CA . GLY A 1 84 ? 2.683 -27.038 15.727 1.00 71.62 84 GLY A CA 1
ATOM 693 C C . GLY A 1 84 ? 3.754 -26.178 16.404 1.00 71.62 84 GLY A C 1
ATOM 694 O O . GLY A 1 84 ? 3.694 -25.965 17.619 1.00 71.62 84 GLY A O 1
ATOM 695 N N . THR A 1 85 ? 4.715 -25.637 15.653 1.00 69.56 85 THR A N 1
ATOM 696 C CA . THR A 1 85 ? 5.768 -24.786 16.205 1.00 69.56 85 THR A CA 1
ATOM 697 C C . THR A 1 85 ? 5.166 -23.478 16.703 1.00 69.56 85 THR A C 1
ATOM 699 O O . THR A 1 85 ? 4.375 -22.843 16.010 1.00 69.56 85 THR A O 1
ATOM 702 N N . THR A 1 86 ? 5.537 -23.052 17.912 1.00 67.38 86 THR A N 1
ATOM 703 C CA . THR A 1 86 ? 5.023 -21.817 18.510 1.00 67.38 86 THR A CA 1
ATOM 704 C C . THR A 1 86 ? 6.152 -20.819 18.765 1.00 67.38 86 THR A C 1
ATOM 706 O O . THR A 1 86 ? 7.102 -21.126 19.482 1.00 67.38 86 THR A O 1
ATOM 709 N N . VAL A 1 87 ? 6.054 -19.612 18.198 1.00 74.44 87 VAL A N 1
ATOM 710 C CA . VAL A 1 87 ? 7.051 -18.538 18.333 1.00 74.44 87 VAL A CA 1
ATOM 711 C C . VAL A 1 87 ? 6.401 -17.309 18.946 1.00 74.44 87 VAL A C 1
ATOM 713 O O . VAL A 1 87 ? 5.410 -16.798 18.434 1.00 74.44 87 VAL A O 1
ATOM 716 N N . SER A 1 88 ? 6.976 -16.809 20.037 1.00 68.31 88 SER A N 1
ATOM 717 C CA . SER A 1 88 ? 6.559 -15.534 20.625 1.00 68.31 88 SER A CA 1
ATOM 718 C C . SER A 1 88 ? 7.450 -14.402 20.127 1.00 68.31 88 SER A C 1
ATOM 720 O O . SER A 1 88 ? 8.676 -14.526 20.160 1.00 68.31 88 SER A O 1
ATOM 722 N N . SER A 1 89 ? 6.848 -13.292 19.695 1.00 63.09 89 SER A N 1
ATOM 723 C CA . SER A 1 89 ? 7.594 -12.062 19.408 1.00 63.09 89 SER A CA 1
ATOM 724 C C . SER A 1 89 ? 8.278 -11.556 20.687 1.00 63.09 89 SER A C 1
ATOM 726 O O . SER A 1 89 ? 7.655 -11.576 21.754 1.00 63.09 89 SER A O 1
ATOM 728 N N . LYS A 1 90 ? 9.547 -11.137 20.590 1.00 55.12 90 LYS A N 1
ATOM 729 C CA . LYS A 1 90 ? 10.280 -10.525 21.712 1.00 55.12 90 LYS A CA 1
ATOM 730 C C . LYS A 1 90 ? 9.688 -9.177 22.100 1.00 55.12 90 LYS A C 1
ATOM 732 O O . LYS A 1 90 ? 9.328 -8.419 21.175 1.00 55.12 90 LYS A O 1
#

Foldseek 3Di:
DDCPPAPQQPKFFPDWDADPVQRKIWTFIQGQPDPVVRDTDTDIDMDGNPPDDDDDDDDDDDTDGCNDDDDDDDDWDWDQDPVRDIDTDD

Sequence (90 aa):
MLFEHLSFHDSTILEVKEDTKTQALDFLLDYPTDWDNNIFENKILRFIDAIVYIKKEIPFLGPPAILSIKQLQSPKHTYTFADGTTVSSK

Organism: NCBI:txid354355

pLDDT: mean 80.38, std 12.77, range [48.06, 95.38]

Secondary structure (DSSP, 8-state):
--GGGS-GGGPEEEEEEEETTTTEEEEEEEEEEETTTTEEEEEEEEEES-----------SS--B---------S--EEE-TTS-EEE--

Radius of gyration: 15.85 Å; chains: 1; bounding box: 33×47×38 Å